Protein AF-A0A4Q5ST68-F1 (afdb_monomer_lite)

Radius of gyration: 18.34 Å; chains: 1; bounding box: 55×41×49 Å

Sequence (130 aa):
MLLRSLALAAALLTPAAASPDQLFEDVRILAADDMAGRLVGTPGSAKARAYLLGRMKAIGIEPYGDGYEQPFTAQHKDAALNGINLIGRIRGTGASDRVLVIGAHYDHFGVRGGKVLNGADDNASGVATL

Secondary structure (DSSP, 8-state):
--------------PPPP-HHHHHHHHHHHTSGGGGGG-TTSHHHHHHHHHHHHHHHHTTPEEBTTBSEEEEEEEETTEEEEEEEE-EE---SSS---------------EETTEE---IIIIIHHHHH-

Foldseek 3Di:
DDDDPDPPPPDPPPQDPDDPVQLVVLLCVLLDCCLQQLAAPDPSVVVNVVVLLVVCVVRPFADDDPGQWDWDWDDDPPDIGIHTHGDTDDDDPDPDPDDDDDDADSGGDGDDPNDRPSCSVPPSSSSSRD

pLDDT: mean 90.04, std 14.72, range [43.12, 98.75]

Structure (mmCIF, N/CA/C/O backbone):
data_AF-A0A4Q5ST68-F1
#
_entry.id   AF-A0A4Q5ST68-F1
#
loop_
_atom_site.group_PDB
_atom_site.id
_atom_site.type_symbol
_atom_site.label_atom_id
_atom_site.label_alt_id
_atom_site.label_comp_id
_atom_site.label_asym_id
_atom_site.label_entity_id
_atom_site.label_seq_id
_atom_site.pdbx_PDB_ins_code
_atom_site.Cartn_x
_atom_site.Cartn_y
_atom_site.Cartn_z
_atom_site.occupancy
_atom_site.B_iso_or_equiv
_atom_site.auth_seq_id
_atom_site.auth_comp_id
_atom_site.auth_asym_id
_atom_site.auth_atom_id
_atom_site.pdbx_PDB_model_num
ATOM 1 N N . MET A 1 1 ? -31.866 24.566 32.318 1.00 47.16 1 MET A N 1
ATOM 2 C CA . MET A 1 1 ? -31.133 24.167 31.095 1.00 47.16 1 MET A CA 1
ATOM 3 C C . MET A 1 1 ? -30.970 22.652 31.137 1.00 47.16 1 MET A C 1
ATOM 5 O O . MET A 1 1 ? -30.171 22.170 31.925 1.00 47.16 1 MET A O 1
ATOM 9 N N . LEU A 1 2 ? -31.811 21.896 30.421 1.00 43.12 2 LEU A N 1
ATOM 10 C CA . LEU A 1 2 ? -31.734 20.429 30.400 1.00 43.12 2 LEU A CA 1
ATOM 11 C C . LEU A 1 2 ? -30.605 19.990 29.458 1.00 43.12 2 LEU A C 1
ATOM 13 O O . LEU A 1 2 ? -30.710 20.201 28.251 1.00 43.12 2 LEU A O 1
ATOM 17 N N . LEU A 1 3 ? -29.551 19.367 29.992 1.00 43.38 3 LEU A N 1
ATOM 18 C CA . LEU A 1 3 ? -28.585 18.643 29.168 1.00 43.38 3 LEU A CA 1
ATOM 19 C C . LEU A 1 3 ? -29.259 17.377 28.633 1.00 43.38 3 LEU A C 1
ATOM 21 O O . LEU A 1 3 ? -29.525 16.438 29.378 1.00 43.38 3 LEU A O 1
ATOM 25 N N . ARG A 1 4 ? -29.546 17.357 27.331 1.00 48.75 4 ARG A N 1
ATOM 26 C CA . ARG A 1 4 ? -29.878 16.129 26.610 1.00 48.75 4 ARG A CA 1
ATOM 27 C C . ARG A 1 4 ? -28.574 15.388 26.336 1.00 48.75 4 ARG A C 1
ATOM 29 O O . ARG A 1 4 ? -27.823 15.764 25.442 1.00 48.75 4 ARG A O 1
ATOM 36 N N . SER A 1 5 ? -28.297 14.359 27.124 1.00 53.12 5 SER A N 1
ATOM 37 C CA . SER A 1 5 ? -27.247 13.382 26.854 1.00 53.12 5 SER A CA 1
ATOM 38 C C . SER A 1 5 ? -27.613 12.613 25.583 1.00 53.12 5 SER A C 1
ATOM 40 O O . SER A 1 5 ? -28.499 11.761 25.582 1.00 53.12 5 SER A O 1
ATOM 42 N N . LEU A 1 6 ? -26.953 12.953 24.477 1.00 50.94 6 LEU A N 1
ATOM 43 C CA . LEU A 1 6 ? -27.021 12.192 23.238 1.00 50.94 6 LEU A CA 1
ATOM 44 C C . LEU A 1 6 ? -26.140 10.950 23.428 1.00 50.94 6 LEU A C 1
ATOM 46 O O . LEU A 1 6 ? -24.915 11.033 23.363 1.00 50.94 6 LEU A O 1
ATOM 50 N N . ALA A 1 7 ? -26.750 9.809 23.743 1.00 51.50 7 ALA A N 1
ATOM 51 C CA . ALA A 1 7 ? -26.046 8.535 23.732 1.00 51.50 7 ALA A CA 1
ATOM 52 C C . ALA A 1 7 ? -25.687 8.211 22.275 1.00 51.50 7 ALA A C 1
ATOM 54 O O . ALA A 1 7 ? -26.547 7.819 21.486 1.00 51.50 7 ALA A O 1
ATOM 55 N N . LEU A 1 8 ? -24.426 8.435 21.904 1.00 53.44 8 LEU A N 1
ATOM 56 C CA . LEU A 1 8 ? -23.889 7.980 20.631 1.00 53.44 8 LEU A CA 1
ATOM 57 C C . LEU A 1 8 ? -23.816 6.453 20.710 1.00 53.44 8 LEU A C 1
ATOM 59 O O . LEU A 1 8 ? -22.939 5.901 21.373 1.00 53.44 8 LEU A O 1
ATOM 63 N N . ALA A 1 9 ? -24.782 5.771 20.100 1.00 49.56 9 ALA A N 1
ATOM 64 C CA . ALA A 1 9 ? -24.717 4.331 19.919 1.00 49.56 9 ALA A CA 1
ATOM 65 C C . ALA A 1 9 ? -23.485 4.035 19.055 1.00 49.56 9 ALA A C 1
ATOM 67 O O . ALA A 1 9 ? -23.495 4.268 17.847 1.00 49.56 9 ALA A O 1
ATOM 68 N N . ALA A 1 10 ? -22.401 3.582 19.684 1.00 55.53 10 ALA A N 1
ATOM 69 C CA . ALA A 1 10 ? -21.261 3.043 18.967 1.00 55.53 10 ALA A CA 1
ATOM 70 C C . ALA A 1 10 ? -21.760 1.802 18.224 1.00 55.53 10 ALA A C 1
ATOM 72 O O . ALA A 1 10 ? -22.077 0.786 18.846 1.00 55.53 10 ALA A O 1
ATOM 73 N N . ALA A 1 11 ? -21.900 1.905 16.903 1.00 54.66 11 ALA A N 1
ATOM 74 C CA . ALA A 1 11 ? -22.118 0.738 16.073 1.00 54.66 11 ALA A CA 1
ATOM 75 C C . ALA A 1 11 ? -20.928 -0.195 16.312 1.00 54.66 11 ALA A C 1
ATOM 77 O O . ALA A 1 11 ? -19.786 0.153 16.012 1.00 54.66 11 ALA A O 1
ATOM 78 N N . LEU A 1 12 ? -21.189 -1.352 16.919 1.00 53.56 12 LEU A N 1
ATOM 79 C CA . LEU A 1 12 ? -20.207 -2.418 17.001 1.00 53.56 12 LEU A CA 1
ATOM 80 C C . LEU A 1 12 ? -19.924 -2.835 15.558 1.00 53.56 12 LEU A C 1
ATOM 82 O O . LEU A 1 12 ? -20.748 -3.513 14.945 1.00 53.56 12 LEU A O 1
ATOM 86 N N . LEU A 1 13 ? -18.790 -2.400 14.998 1.00 58.19 13 LEU A N 1
ATOM 87 C CA . LEU A 1 13 ? -18.249 -3.056 13.818 1.00 58.19 13 LEU A CA 1
ATOM 88 C C . LEU A 1 13 ? -17.993 -4.500 14.237 1.00 58.19 13 LEU A C 1
ATOM 90 O O . LEU A 1 13 ? -17.065 -4.780 14.992 1.00 58.19 13 LEU A O 1
ATOM 94 N N . THR A 1 14 ? -18.841 -5.418 13.784 1.00 57.44 14 THR A N 1
ATOM 95 C CA . THR A 1 14 ? -18.472 -6.827 13.741 1.00 57.44 14 THR A CA 1
ATOM 96 C C . THR A 1 14 ? -17.256 -6.915 12.830 1.00 57.44 14 THR A C 1
ATOM 98 O O . THR A 1 14 ? -17.397 -6.593 11.645 1.00 57.44 14 THR A O 1
ATOM 101 N N . PRO A 1 15 ? -16.069 -7.276 13.349 1.00 60.59 15 PRO A N 1
ATOM 102 C CA . PRO A 1 15 ? -14.904 -7.423 12.498 1.00 60.59 15 PRO A CA 1
ATOM 103 C C . PRO A 1 15 ? -15.244 -8.458 11.430 1.00 60.59 15 PRO A C 1
ATOM 105 O O . PRO A 1 15 ? -15.764 -9.533 11.742 1.00 60.59 15 PRO A O 1
ATOM 108 N N . ALA A 1 16 ? -15.006 -8.108 10.166 1.00 64.19 16 ALA A N 1
ATOM 109 C CA . ALA A 1 16 ? -15.100 -9.082 9.094 1.00 64.19 16 ALA A CA 1
ATOM 110 C C . ALA A 1 16 ? -14.161 -10.245 9.443 1.00 64.19 16 ALA A C 1
ATOM 112 O O . ALA A 1 16 ? -13.009 -10.023 9.820 1.00 64.19 16 ALA A O 1
ATOM 113 N N . ALA A 1 17 ? -14.668 -11.476 9.382 1.00 69.44 17 ALA A N 1
ATOM 114 C CA . ALA A 1 17 ? -13.831 -12.646 9.602 1.00 69.44 17 ALA A CA 1
ATOM 115 C C . ALA A 1 17 ? -12.683 -12.647 8.582 1.00 69.44 17 ALA A C 1
ATOM 117 O O . ALA A 1 17 ? -12.885 -12.284 7.421 1.00 69.44 17 ALA A O 1
ATOM 118 N N . ALA A 1 18 ? -11.492 -13.072 9.011 1.00 78.19 18 ALA A N 1
ATOM 119 C CA . ALA A 1 18 ? -10.374 -13.268 8.098 1.00 78.19 18 ALA A CA 1
ATOM 120 C C . ALA A 1 18 ? -10.802 -14.207 6.956 1.00 78.19 18 ALA A C 1
ATOM 122 O O . ALA A 1 18 ? -11.355 -15.281 7.201 1.00 78.19 18 ALA A O 1
ATOM 123 N N . SER A 1 19 ? -10.564 -13.787 5.714 1.00 88.56 19 SER A N 1
ATOM 124 C CA . SER A 1 19 ? -10.915 -14.542 4.512 1.00 88.56 19 SER A CA 1
ATOM 125 C C . SER A 1 19 ? -9.630 -14.930 3.780 1.00 88.56 19 SER A C 1
ATOM 127 O O . SER A 1 19 ? -8.968 -14.050 3.227 1.00 88.56 19 SER A O 1
ATOM 129 N N . PRO A 1 20 ? -9.261 -16.226 3.761 1.00 91.81 20 PRO A N 1
ATOM 130 C CA . PRO A 1 20 ? -8.110 -16.698 2.994 1.00 91.81 20 PRO A CA 1
ATOM 131 C C . PRO A 1 20 ? -8.203 -16.326 1.512 1.00 91.81 20 PRO A C 1
ATOM 133 O O . PRO A 1 20 ? -7.206 -15.928 0.920 1.00 91.81 20 PRO A O 1
ATOM 136 N N . ASP A 1 21 ? -9.404 -16.385 0.933 1.00 95.25 21 ASP A N 1
ATOM 137 C CA . ASP A 1 21 ? -9.636 -16.027 -0.469 1.00 95.25 21 A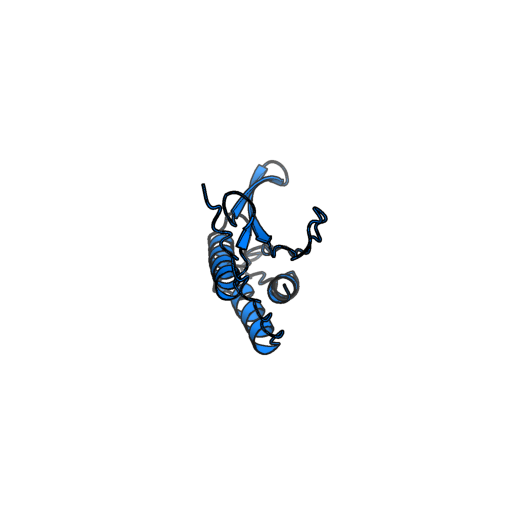SP A CA 1
ATOM 138 C C . ASP A 1 21 ? -9.324 -14.551 -0.728 1.00 95.25 21 ASP A C 1
ATOM 140 O O . ASP A 1 21 ? -8.635 -14.219 -1.691 1.00 95.25 21 ASP A O 1
ATOM 144 N N . GLN A 1 22 ? -9.777 -13.662 0.162 1.00 95.12 22 GLN A N 1
ATOM 145 C CA . GLN A 1 22 ? -9.480 -12.237 0.054 1.00 95.12 22 GLN A CA 1
ATOM 146 C C . GLN A 1 22 ? -7.985 -11.955 0.230 1.00 95.12 22 GLN A C 1
ATOM 148 O O . GLN A 1 22 ? -7.437 -11.148 -0.516 1.00 95.12 22 GLN A O 1
ATOM 153 N N . LEU A 1 23 ? -7.321 -12.646 1.161 1.00 95.44 23 LEU A N 1
ATOM 154 C CA . LEU A 1 23 ? -5.874 -12.539 1.349 1.00 95.44 23 LEU A CA 1
ATOM 155 C C . LEU A 1 23 ? -5.132 -12.935 0.068 1.00 95.44 23 LEU A C 1
ATOM 157 O O . LEU A 1 23 ? -4.288 -12.180 -0.415 1.00 95.44 23 LEU A O 1
ATOM 161 N N . PHE A 1 24 ? -5.453 -14.091 -0.519 1.00 97.56 24 PHE A N 1
ATOM 162 C CA . PHE A 1 24 ? -4.815 -14.531 -1.762 1.00 97.56 24 PHE A CA 1
ATOM 163 C C . PHE A 1 24 ? -5.088 -13.576 -2.925 1.00 97.56 24 PHE A C 1
ATOM 165 O O . PHE A 1 24 ? -4.191 -13.334 -3.734 1.00 97.56 24 PHE A O 1
ATOM 172 N N . GLU A 1 25 ? -6.285 -12.997 -2.996 1.00 98.06 25 GLU A N 1
ATOM 173 C CA . GLU A 1 25 ? -6.622 -11.994 -4.003 1.00 98.06 25 GLU A CA 1
ATOM 174 C C . GLU A 1 25 ? -5.822 -10.696 -3.815 1.00 98.06 25 GLU A C 1
ATOM 176 O O . GLU A 1 25 ? -5.273 -10.165 -4.784 1.00 98.06 25 GLU A O 1
ATOM 181 N N . ASP A 1 26 ? -5.678 -10.223 -2.574 1.00 98.38 26 ASP A N 1
ATOM 182 C CA . ASP A 1 26 ? -4.858 -9.058 -2.232 1.00 98.38 26 ASP A CA 1
ATOM 183 C C . ASP A 1 26 ? -3.386 -9.289 -2.635 1.00 98.38 26 ASP A C 1
ATOM 185 O O . ASP A 1 26 ? -2.789 -8.439 -3.306 1.00 98.38 26 ASP A O 1
ATOM 189 N N . VAL A 1 27 ? -2.819 -10.468 -2.337 1.00 98.69 27 VAL A N 1
ATOM 190 C CA . VAL A 1 27 ? -1.466 -10.852 -2.788 1.00 98.69 27 VAL A CA 1
ATOM 191 C C . VAL A 1 27 ? -1.379 -10.871 -4.311 1.00 98.69 27 VAL A C 1
ATOM 193 O O . VAL A 1 27 ? -0.448 -10.295 -4.877 1.00 98.69 27 VAL A O 1
ATOM 196 N N . ARG A 1 28 ? -2.343 -11.501 -4.991 1.00 98.62 28 ARG A N 1
ATOM 197 C CA . ARG A 1 28 ? -2.366 -11.625 -6.455 1.00 98.62 28 ARG A CA 1
ATOM 198 C C . ARG A 1 28 ? -2.393 -10.258 -7.137 1.00 98.62 28 ARG A C 1
ATOM 200 O O . ARG A 1 28 ? -1.688 -10.061 -8.125 1.00 98.62 28 ARG A O 1
ATOM 207 N N . ILE A 1 29 ? -3.191 -9.320 -6.625 1.00 98.69 29 ILE A N 1
ATOM 208 C CA . ILE A 1 29 ? -3.298 -7.963 -7.172 1.00 98.69 29 ILE A CA 1
ATOM 209 C C . ILE A 1 29 ? -2.018 -7.176 -6.912 1.00 98.69 29 ILE A C 1
ATOM 211 O O . ILE A 1 29 ? -1.454 -6.599 -7.842 1.00 98.69 29 ILE A O 1
ATOM 215 N N . LEU A 1 30 ? -1.540 -7.158 -5.667 1.00 98.75 30 LEU A N 1
ATOM 216 C CA . LEU A 1 30 ? -0.341 -6.410 -5.304 1.00 98.75 30 LEU A CA 1
ATOM 217 C C . LEU A 1 30 ? 0.878 -6.927 -6.068 1.00 98.75 30 LEU A C 1
ATOM 219 O O . LEU A 1 30 ? 1.665 -6.120 -6.557 1.00 98.75 30 LEU A O 1
ATOM 223 N N . ALA A 1 31 ? 1.006 -8.243 -6.228 1.00 98.69 31 ALA A N 1
ATOM 224 C CA . ALA A 1 31 ? 2.092 -8.894 -6.951 1.00 98.69 31 ALA A CA 1
ATOM 225 C C . ALA A 1 31 ? 1.863 -9.003 -8.470 1.00 98.69 31 ALA A C 1
ATOM 227 O O . ALA A 1 31 ? 2.641 -9.669 -9.147 1.00 98.69 31 ALA A O 1
ATOM 228 N N . ALA A 1 32 ? 0.841 -8.367 -9.045 1.00 98.62 32 ALA A N 1
ATOM 229 C CA . ALA A 1 32 ? 0.637 -8.396 -10.491 1.00 98.62 32 ALA A CA 1
ATOM 230 C C . ALA A 1 32 ? 1.747 -7.632 -11.238 1.00 98.62 32 ALA A C 1
ATOM 232 O O . ALA A 1 32 ? 2.254 -6.617 -10.754 1.00 98.62 32 ALA A O 1
ATOM 233 N N . ASP A 1 33 ? 2.075 -8.059 -12.460 1.00 98.38 33 ASP A N 1
ATOM 234 C CA . ASP A 1 33 ? 3.049 -7.362 -13.319 1.00 98.38 33 ASP A CA 1
ATOM 235 C C . ASP A 1 33 ? 2.669 -5.894 -13.569 1.00 98.38 33 ASP A C 1
ATOM 237 O O . ASP A 1 33 ? 3.541 -5.032 -13.677 1.00 98.38 33 ASP A O 1
ATOM 241 N N . ASP A 1 34 ? 1.369 -5.583 -13.571 1.00 97.62 34 ASP A N 1
ATOM 242 C CA . ASP A 1 34 ? 0.845 -4.222 -13.740 1.00 97.62 34 ASP A CA 1
ATOM 243 C C . ASP A 1 34 ? 1.202 -3.268 -12.577 1.00 97.62 34 ASP A C 1
ATOM 245 O O . ASP A 1 34 ? 1.193 -2.041 -12.740 1.00 97.62 34 ASP A O 1
ATOM 249 N N . MET A 1 35 ? 1.574 -3.823 -11.415 1.00 98.31 35 MET A N 1
ATOM 250 C CA . MET A 1 35 ? 2.118 -3.078 -10.272 1.00 98.31 35 MET A CA 1
ATOM 251 C C . MET A 1 35 ? 3.619 -2.790 -10.420 1.00 98.31 35 MET A C 1
ATOM 253 O O . MET A 1 35 ? 4.189 -2.077 -9.592 1.00 98.31 35 MET A O 1
ATOM 257 N N . ALA A 1 36 ? 4.269 -3.330 -11.458 1.00 98.38 36 ALA A N 1
ATOM 258 C CA . ALA A 1 36 ? 5.653 -3.061 -11.847 1.00 98.38 36 ALA A CA 1
ATOM 259 C C . ALA A 1 36 ? 6.667 -3.150 -10.687 1.00 98.38 36 ALA A C 1
ATOM 261 O O . ALA A 1 36 ? 7.613 -2.365 -10.613 1.00 98.38 36 ALA A O 1
ATOM 262 N N . GLY A 1 37 ? 6.449 -4.078 -9.749 1.00 98.31 37 GLY A N 1
ATOM 263 C CA . GLY A 1 37 ? 7.314 -4.289 -8.584 1.00 98.31 37 GLY A CA 1
ATOM 264 C C . GLY A 1 37 ? 7.329 -3.137 -7.573 1.00 98.31 37 GLY A C 1
ATOM 265 O O . GLY A 1 37 ? 8.257 -3.058 -6.778 1.00 98.31 37 GLY A O 1
ATOM 266 N N . ARG A 1 38 ? 6.338 -2.234 -7.614 1.00 98.50 38 ARG A N 1
ATOM 267 C CA . ARG A 1 38 ? 5.999 -1.259 -6.557 1.00 98.50 38 ARG A CA 1
ATOM 268 C C . ARG A 1 38 ? 7.169 -0.425 -6.020 1.00 98.50 38 ARG A C 1
ATOM 270 O O . ARG A 1 38 ? 7.156 -0.034 -4.856 1.00 98.50 38 ARG A O 1
ATOM 277 N N . LEU A 1 39 ? 8.160 -0.111 -6.854 1.00 97.25 39 LEU A N 1
ATOM 278 C CA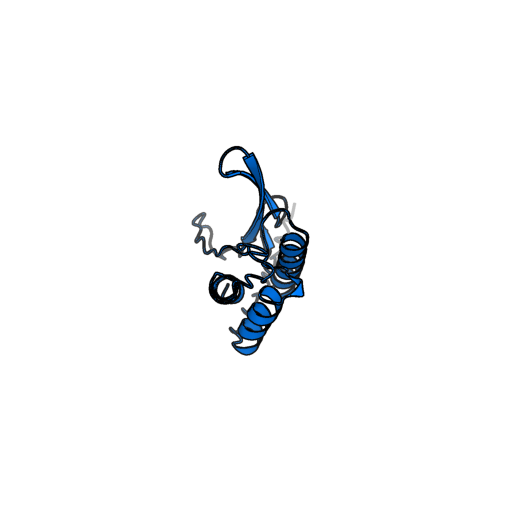 . LEU A 1 39 ? 9.291 0.712 -6.425 1.00 97.25 39 LEU A CA 1
ATOM 279 C C . LEU A 1 39 ? 8.811 2.097 -5.992 1.00 97.25 39 LEU A C 1
ATOM 281 O O . LEU A 1 39 ? 8.016 2.730 -6.694 1.00 97.25 39 LEU A O 1
ATOM 285 N N . VAL A 1 40 ? 9.295 2.567 -4.846 1.00 96.00 40 VAL A N 1
ATOM 286 C CA . VAL A 1 40 ? 8.936 3.874 -4.281 1.00 96.00 40 VAL A CA 1
ATOM 287 C C . VAL A 1 40 ? 9.083 4.982 -5.333 1.00 96.00 40 VAL A C 1
ATOM 289 O O . VAL A 1 40 ? 10.059 5.028 -6.080 1.00 96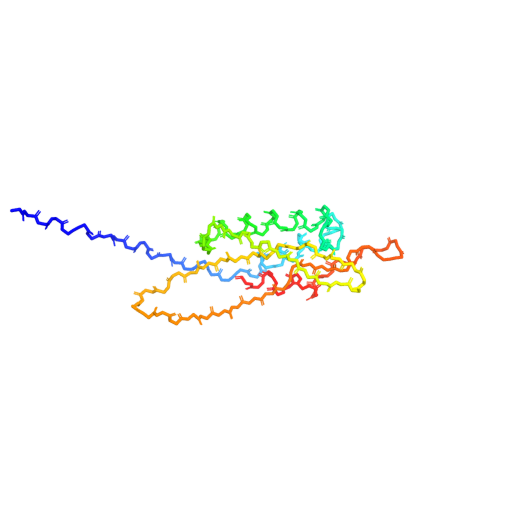.00 40 VAL A O 1
ATOM 292 N N . GLY A 1 41 ? 8.079 5.859 -5.421 1.00 93.31 41 GLY A N 1
ATOM 293 C CA . GLY A 1 41 ? 8.053 6.980 -6.370 1.00 93.31 41 GLY A CA 1
ATOM 294 C C . GLY A 1 41 ? 7.653 6.620 -7.807 1.00 93.31 41 GLY A C 1
ATOM 295 O O . GLY A 1 41 ? 7.534 7.512 -8.643 1.00 93.31 41 GLY A O 1
ATOM 296 N N . THR A 1 42 ? 7.405 5.344 -8.117 1.00 96.12 42 THR A N 1
ATOM 297 C CA . THR A 1 42 ? 6.967 4.917 -9.458 1.00 96.12 42 THR A CA 1
ATOM 298 C C . THR A 1 42 ? 5.439 4.878 -9.607 1.00 96.12 42 THR A C 1
ATOM 300 O O . THR A 1 42 ? 4.718 4.786 -8.606 1.00 96.12 42 THR A O 1
ATOM 303 N N . PRO A 1 43 ? 4.909 4.851 -10.850 1.00 98.00 43 PRO A N 1
ATOM 304 C CA . PRO A 1 43 ? 3.484 4.617 -11.092 1.00 98.00 43 PRO A CA 1
ATOM 305 C C . PRO A 1 43 ? 2.964 3.313 -10.470 1.00 98.00 43 PRO A C 1
ATOM 307 O O . PRO A 1 43 ? 1.838 3.277 -9.985 1.00 98.00 43 PRO A O 1
ATOM 310 N N . GLY A 1 44 ? 3.788 2.260 -10.429 1.00 98.31 44 GLY A N 1
ATOM 311 C CA . GLY A 1 44 ? 3.439 0.983 -9.801 1.00 98.31 44 GLY A CA 1
ATOM 312 C C . GLY A 1 44 ? 3.202 1.104 -8.294 1.00 98.31 44 GLY A C 1
ATOM 313 O O . GLY A 1 44 ? 2.203 0.610 -7.775 1.00 98.31 44 GLY A O 1
ATOM 314 N N . SER A 1 45 ? 4.061 1.851 -7.592 1.00 98.00 45 SER A N 1
ATOM 315 C CA . SER A 1 45 ? 3.847 2.173 -6.172 1.00 98.00 45 SER A CA 1
ATOM 316 C C . SER A 1 45 ? 2.591 3.031 -5.961 1.00 98.00 45 SER A C 1
ATOM 318 O O . SER A 1 45 ? 1.836 2.795 -5.019 1.00 98.00 45 SER A O 1
ATOM 320 N N . ALA A 1 46 ? 2.300 3.977 -6.864 1.00 98.50 46 ALA A N 1
ATOM 321 C CA . ALA A 1 46 ? 1.071 4.772 -6.799 1.00 98.50 46 ALA A CA 1
ATOM 322 C C . ALA A 1 46 ? -0.203 3.926 -6.994 1.00 98.50 46 ALA A C 1
ATOM 324 O O . ALA A 1 46 ? -1.182 4.133 -6.277 1.00 98.50 46 ALA A O 1
ATOM 325 N N . LYS A 1 47 ? -0.185 2.943 -7.905 1.00 98.69 47 LYS A N 1
ATOM 326 C CA . LYS A 1 47 ? -1.287 1.982 -8.081 1.00 98.69 47 LYS A CA 1
ATOM 327 C C . LYS A 1 47 ? -1.505 1.132 -6.832 1.00 98.69 47 LYS A C 1
ATOM 329 O O . LYS A 1 47 ? -2.635 1.032 -6.359 1.00 98.69 47 LYS A O 1
ATOM 334 N N . ALA A 1 48 ? -0.429 0.580 -6.269 1.00 98.69 48 ALA A N 1
ATOM 335 C CA . ALA A 1 48 ? -0.502 -0.193 -5.032 1.00 98.69 48 ALA A CA 1
ATOM 336 C C . ALA A 1 48 ? -1.082 0.647 -3.885 1.00 98.69 48 ALA A C 1
ATOM 338 O O . ALA A 1 48 ? -1.985 0.203 -3.183 1.00 98.69 48 ALA A O 1
ATOM 339 N N . ARG A 1 49 ? -0.647 1.904 -3.749 1.00 98.56 49 ARG A N 1
ATOM 340 C CA . ARG A 1 49 ? -1.195 2.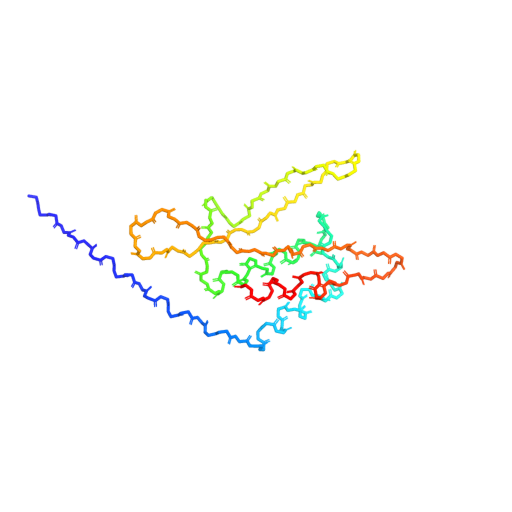833 -2.757 1.00 98.56 49 ARG A CA 1
ATOM 341 C C . ARG A 1 49 ? -2.695 3.071 -2.937 1.00 98.56 49 ARG A C 1
ATOM 343 O O . ARG A 1 49 ? -3.447 2.977 -1.971 1.00 98.56 49 ARG A O 1
ATOM 350 N N . ALA A 1 50 ? -3.139 3.350 -4.162 1.00 98.75 50 ALA A N 1
ATOM 351 C CA . ALA A 1 50 ? -4.556 3.559 -4.458 1.00 98.75 50 ALA A CA 1
ATOM 352 C C . ALA A 1 50 ? -5.401 2.317 -4.131 1.00 98.75 50 ALA A C 1
ATOM 354 O O . ALA A 1 50 ? -6.481 2.443 -3.550 1.00 98.75 50 ALA A O 1
ATOM 355 N N . TYR A 1 51 ? -4.883 1.127 -4.449 1.00 98.75 51 TYR A N 1
ATOM 356 C CA . TYR A 1 51 ? -5.508 -0.145 -4.102 1.00 98.75 51 TYR A CA 1
ATOM 357 C C . TYR A 1 51 ? -5.693 -0.295 -2.587 1.00 98.75 51 TYR A C 1
ATOM 359 O O . TYR A 1 51 ? -6.812 -0.500 -2.115 1.00 98.75 51 TYR A O 1
ATOM 367 N N . LEU A 1 52 ? -4.617 -0.109 -1.818 1.00 98.56 52 LEU A N 1
ATOM 368 C CA . LEU A 1 52 ? -4.631 -0.252 -0.360 1.00 98.56 52 LEU A CA 1
ATOM 369 C C . LEU A 1 52 ? -5.559 0.758 0.317 1.00 98.56 52 LEU A C 1
ATOM 371 O O . LEU A 1 52 ? -6.332 0.383 1.194 1.00 98.56 52 LEU A O 1
ATOM 375 N N . LEU A 1 53 ? -5.575 2.014 -0.138 1.00 98.44 53 LEU A N 1
ATOM 376 C CA . LEU A 1 53 ? -6.537 3.012 0.341 1.00 98.44 53 LEU A CA 1
ATOM 377 C C . LEU A 1 53 ? -7.990 2.579 0.100 1.00 98.44 53 LEU A C 1
ATOM 379 O O . LEU A 1 53 ? -8.858 2.837 0.936 1.00 98.44 53 LEU A O 1
ATOM 383 N N . GLY A 1 54 ? -8.263 1.936 -1.037 1.00 97.88 54 GLY A N 1
ATOM 384 C CA . GLY A 1 54 ? -9.563 1.342 -1.334 1.00 97.88 54 GLY A CA 1
ATOM 385 C C . GLY A 1 54 ? -9.913 0.220 -0.359 1.00 97.88 54 GLY A C 1
ATOM 386 O O . GLY A 1 54 ? -11.004 0.234 0.212 1.00 97.88 54 GLY A O 1
ATOM 387 N N . ARG A 1 55 ? -8.973 -0.704 -0.113 1.00 96.56 55 ARG A N 1
ATOM 388 C CA . ARG A 1 55 ? -9.143 -1.808 0.842 1.00 96.56 55 ARG A CA 1
ATOM 389 C C . ARG A 1 55 ? -9.425 -1.291 2.249 1.00 96.56 55 ARG A C 1
ATOM 391 O O . ARG A 1 55 ? -10.473 -1.632 2.785 1.00 96.56 55 ARG A O 1
ATOM 398 N N . MET A 1 56 ? -8.590 -0.396 2.787 1.00 96.12 56 MET A N 1
ATOM 399 C CA . MET A 1 56 ? -8.755 0.192 4.128 1.00 96.12 56 MET A CA 1
ATOM 400 C C . MET A 1 56 ? -10.142 0.820 4.322 1.00 96.12 56 MET A C 1
ATOM 402 O O . MET A 1 56 ? -10.809 0.555 5.321 1.00 96.12 56 MET A O 1
ATOM 406 N N . LYS A 1 57 ? -10.609 1.603 3.340 1.00 95.56 57 LYS A N 1
ATOM 407 C CA . LYS A 1 57 ? -11.950 2.206 3.368 1.00 95.56 57 LYS A CA 1
ATOM 408 C C . LYS A 1 57 ? -13.055 1.152 3.315 1.00 95.56 57 LYS A C 1
ATOM 410 O O . LYS A 1 57 ? -14.034 1.271 4.044 1.00 95.56 57 LYS A O 1
ATOM 415 N N . ALA A 1 58 ? -12.905 0.136 2.465 1.00 93.38 58 ALA A N 1
ATOM 416 C CA . ALA A 1 58 ? -13.900 -0.920 2.295 1.00 93.38 58 ALA A CA 1
ATOM 417 C C . ALA A 1 58 ? -14.085 -1.766 3.564 1.00 93.38 58 ALA A C 1
ATOM 419 O O . ALA A 1 58 ? -15.201 -2.196 3.843 1.00 93.38 58 ALA A O 1
ATOM 420 N N . ILE A 1 59 ? -13.018 -1.971 4.342 1.00 91.19 59 ILE A N 1
ATOM 421 C CA . ILE A 1 59 ? -13.069 -2.705 5.617 1.00 91.19 59 ILE A CA 1
ATOM 422 C C . ILE A 1 59 ? -13.339 -1.802 6.836 1.00 91.19 59 ILE A C 1
ATOM 424 O O . ILE A 1 59 ? -13.347 -2.283 7.966 1.00 91.19 59 ILE A O 1
ATOM 428 N N . GLY A 1 60 ? -13.585 -0.502 6.629 1.00 91.94 60 GLY A N 1
ATOM 429 C CA . GLY A 1 60 ? -13.996 0.427 7.687 1.00 91.94 60 GLY A CA 1
ATOM 430 C C . GLY A 1 60 ? -12.878 0.906 8.618 1.00 91.94 60 GLY A C 1
ATOM 431 O O . GLY A 1 60 ? -13.170 1.376 9.715 1.00 91.94 60 GLY A O 1
ATOM 432 N N . ILE A 1 61 ? -11.611 0.807 8.207 1.00 94.00 61 ILE A N 1
ATOM 433 C CA . ILE A 1 61 ? -10.490 1.392 8.955 1.00 94.00 61 ILE A CA 1
ATOM 434 C C . ILE A 1 61 ? -10.554 2.915 8.839 1.00 94.00 61 ILE A C 1
ATOM 436 O O . ILE A 1 61 ? -10.735 3.437 7.746 1.00 94.00 61 ILE A O 1
ATOM 440 N N . GLU A 1 62 ? -10.379 3.643 9.943 1.00 95.00 62 GLU A N 1
ATOM 441 C CA . GLU A 1 62 ? -10.331 5.109 9.924 1.00 95.00 62 GLU A CA 1
ATOM 442 C C . GLU A 1 62 ? -8.918 5.619 9.596 1.00 95.00 62 GLU A C 1
ATOM 444 O O . GLU A 1 62 ? -7.939 4.976 9.977 1.00 95.00 62 GLU A O 1
ATOM 449 N N . PRO A 1 63 ? -8.761 6.802 8.976 1.00 97.00 63 PRO A N 1
ATOM 450 C CA . PRO A 1 63 ? -7.452 7.441 8.849 1.00 97.00 63 PRO A CA 1
ATOM 451 C C . PRO A 1 63 ? -6.885 7.885 10.210 1.00 97.00 63 PRO A C 1
ATOM 453 O O . PRO A 1 63 ? -7.620 8.120 11.176 1.00 97.00 63 PRO A O 1
ATOM 456 N N . TYR A 1 64 ? -5.564 8.061 10.276 1.00 94.56 64 TYR A N 1
ATOM 457 C CA . TYR A 1 64 ? -4.874 8.629 11.435 1.00 94.56 64 TYR A CA 1
ATOM 458 C C . TYR A 1 64 ? -4.379 10.058 11.155 1.00 94.56 64 TYR A C 1
ATOM 460 O O . TYR A 1 64 ? -3.618 10.286 10.223 1.00 94.56 64 TYR A O 1
ATOM 468 N N . GLY A 1 65 ? -4.771 11.027 11.987 1.00 92.94 65 GLY A N 1
ATOM 469 C CA . GLY A 1 65 ? -4.449 12.441 11.757 1.00 92.94 65 GLY A CA 1
ATOM 470 C C . GLY A 1 65 ? -5.291 13.034 10.624 1.00 92.94 65 GLY A C 1
ATOM 471 O O . GLY A 1 65 ? -6.501 12.809 10.586 1.00 92.94 65 GLY A O 1
ATOM 472 N N . ASP A 1 66 ? -4.650 13.764 9.711 1.00 93.06 66 ASP A N 1
ATOM 473 C CA . ASP A 1 66 ? -5.315 14.491 8.616 1.00 93.06 66 ASP A CA 1
ATOM 474 C C . ASP A 1 66 ? -5.728 13.594 7.432 1.00 93.06 66 ASP A C 1
ATOM 476 O O . ASP A 1 66 ? -6.425 14.033 6.516 1.00 93.06 66 ASP A O 1
ATOM 480 N N . GLY A 1 67 ? -5.317 12.322 7.428 1.00 97.00 67 GLY A N 1
ATOM 481 C CA . GLY A 1 67 ? -5.613 11.381 6.351 1.00 97.00 67 GLY A CA 1
ATOM 482 C C . GLY A 1 67 ? -4.876 10.052 6.501 1.00 97.00 67 GLY A C 1
ATOM 483 O O . GLY A 1 67 ? -4.171 9.814 7.474 1.00 97.00 67 GLY A O 1
ATOM 484 N N . TYR A 1 68 ? -5.045 9.153 5.531 1.00 98.31 68 TYR A N 1
ATOM 485 C CA . TYR A 1 68 ? -4.311 7.881 5.524 1.00 98.31 68 TYR A CA 1
ATOM 486 C C . TYR A 1 68 ? -2.843 8.064 5.137 1.00 98.31 68 TYR A C 1
ATOM 488 O O . TYR A 1 68 ? -1.971 7.388 5.672 1.00 98.31 68 TYR A O 1
ATOM 496 N N . GLU A 1 69 ? -2.582 8.945 4.173 1.00 98.38 69 GLU A N 1
ATOM 497 C CA . GLU A 1 69 ? -1.258 9.147 3.595 1.00 98.38 69 GLU A CA 1
ATOM 498 C C . GLU A 1 69 ? -0.379 9.986 4.524 1.00 98.38 69 GLU A C 1
ATOM 500 O O . GLU A 1 69 ? -0.761 11.075 4.941 1.00 98.38 69 GLU A O 1
ATOM 505 N N . GLN A 1 70 ? 0.818 9.482 4.812 1.00 98.06 70 GLN A N 1
ATOM 506 C CA . GLN A 1 70 ? 1.826 10.134 5.643 1.00 98.06 70 GLN A CA 1
ATOM 507 C C . GLN A 1 70 ? 3.117 10.267 4.818 1.00 98.06 70 GLN A C 1
ATOM 509 O O . GLN A 1 70 ? 3.911 9.318 4.756 1.00 98.06 70 GLN A O 1
ATOM 514 N N . PRO A 1 71 ? 3.303 11.393 4.104 1.00 97.19 71 PRO A N 1
ATOM 515 C CA . PRO A 1 71 ? 4.486 11.628 3.286 1.00 97.19 71 PRO A CA 1
ATOM 516 C C . PRO A 1 71 ? 5.761 11.654 4.130 1.00 97.19 71 PRO A C 1
ATOM 518 O O . PRO A 1 71 ? 5.773 12.184 5.240 1.00 97.19 71 PRO A O 1
ATOM 521 N N . PHE A 1 72 ? 6.852 11.126 3.583 1.00 95.38 72 PHE A N 1
ATOM 522 C CA . PHE A 1 72 ? 8.167 11.194 4.208 1.00 95.38 72 PHE A CA 1
ATOM 523 C C . PHE A 1 72 ? 9.273 11.370 3.167 1.00 95.38 72 PHE A C 1
ATOM 525 O O . PHE A 1 72 ? 9.126 11.006 1.997 1.00 95.38 72 PHE A O 1
ATOM 532 N N . THR A 1 73 ? 10.415 11.868 3.634 1.00 96.19 73 THR A N 1
ATOM 533 C CA . THR A 1 73 ? 11.663 11.913 2.872 1.00 96.19 73 THR A CA 1
ATOM 534 C C . THR A 1 73 ? 12.727 11.132 3.628 1.00 96.19 73 THR A C 1
ATOM 536 O O . THR A 1 73 ? 12.954 11.366 4.814 1.00 96.19 73 THR A O 1
ATOM 539 N N . ALA A 1 74 ? 13.385 10.205 2.942 1.00 90.81 74 ALA A N 1
ATOM 540 C CA . ALA A 1 74 ? 14.524 9.449 3.446 1.00 90.81 74 ALA A CA 1
ATOM 541 C C . ALA A 1 74 ? 15.745 9.686 2.551 1.00 90.81 74 ALA A C 1
ATOM 543 O O . ALA A 1 74 ? 15.606 10.070 1.391 1.00 90.81 74 ALA A O 1
ATOM 544 N N . GLN A 1 75 ? 16.947 9.431 3.062 1.00 90.75 75 GLN A N 1
ATOM 545 C CA . GLN A 1 75 ? 18.113 9.274 2.196 1.00 90.75 75 GLN A CA 1
ATOM 546 C C . GLN A 1 75 ? 18.220 7.824 1.731 1.00 90.75 75 GLN A C 1
ATOM 548 O O . GLN A 1 75 ? 18.164 6.898 2.540 1.00 90.75 75 GLN A O 1
ATOM 553 N N . HIS A 1 76 ? 18.413 7.631 0.431 1.00 84.00 76 HIS A N 1
ATOM 554 C CA . HIS A 1 76 ? 18.754 6.340 -0.141 1.00 84.00 76 HIS A CA 1
ATOM 555 C C . HIS A 1 76 ? 19.951 6.510 -1.074 1.00 84.00 76 HIS A C 1
ATOM 557 O O . HIS A 1 76 ? 19.828 7.078 -2.160 1.00 84.00 76 HIS A O 1
ATOM 563 N N . LYS A 1 77 ? 21.115 6.003 -0.642 1.00 84.88 77 LYS A N 1
ATOM 564 C CA . LYS A 1 77 ? 22.417 6.330 -1.250 1.00 84.88 77 LYS A CA 1
ATOM 565 C C . LYS A 1 77 ? 22.611 7.854 -1.256 1.00 84.88 77 LYS A C 1
ATOM 567 O O . LYS A 1 77 ? 22.283 8.496 -0.267 1.00 84.88 77 LYS A O 1
ATOM 572 N N . ASP A 1 78 ? 23.067 8.425 -2.364 1.00 86.62 78 ASP A N 1
ATOM 573 C CA . ASP A 1 78 ? 23.344 9.859 -2.499 1.00 86.62 78 ASP A CA 1
ATOM 574 C C . ASP A 1 78 ? 22.123 10.678 -2.966 1.00 86.62 78 ASP A C 1
ATOM 576 O O . ASP A 1 78 ? 22.270 11.785 -3.482 1.00 86.62 78 ASP A O 1
ATOM 580 N N . ALA A 1 79 ? 20.905 10.136 -2.833 1.00 87.50 79 ALA A N 1
ATOM 581 C CA . ALA A 1 79 ? 19.677 10.777 -3.297 1.00 87.50 79 ALA A CA 1
ATOM 582 C C . ALA A 1 79 ? 18.573 10.785 -2.231 1.00 87.50 79 ALA A C 1
ATOM 584 O O . ALA A 1 79 ? 18.425 9.857 -1.432 1.00 87.50 79 ALA A O 1
ATOM 585 N N . ALA A 1 80 ? 17.755 11.840 -2.259 1.00 91.44 80 ALA A N 1
ATOM 586 C CA . ALA A 1 80 ? 16.518 11.893 -1.494 1.00 91.44 80 ALA A CA 1
ATOM 587 C C . ALA A 1 80 ? 15.477 10.956 -2.121 1.00 91.44 80 ALA A C 1
ATOM 589 O O . ALA A 1 80 ? 15.194 11.023 -3.318 1.00 91.44 80 ALA A O 1
ATOM 590 N N . LEU A 1 81 ? 14.887 10.105 -1.290 1.00 91.81 81 LEU A N 1
ATOM 591 C CA . LEU A 1 81 ? 13.773 9.237 -1.624 1.00 91.81 81 LEU A CA 1
ATOM 592 C C . LEU A 1 81 ? 12.512 9.784 -0.958 1.00 91.81 81 LEU A C 1
ATOM 594 O O . LEU A 1 81 ? 12.446 9.872 0.266 1.00 91.81 81 LEU A O 1
ATOM 598 N N . ASN A 1 82 ? 11.508 10.126 -1.762 1.00 95.31 82 ASN A N 1
ATOM 599 C CA . ASN A 1 82 ? 10.212 10.575 -1.264 1.00 95.31 82 ASN A CA 1
ATOM 600 C C . ASN A 1 82 ? 9.216 9.417 -1.324 1.00 95.31 82 ASN A C 1
ATOM 602 O O . ASN A 1 82 ? 8.973 8.861 -2.397 1.00 95.31 82 ASN A O 1
ATOM 606 N N . GLY A 1 83 ? 8.650 9.065 -0.175 1.00 95.81 83 GLY A N 1
ATOM 607 C CA . GLY A 1 83 ? 7.684 7.983 -0.032 1.00 95.81 83 GLY A CA 1
ATOM 608 C C . GLY A 1 83 ? 6.430 8.428 0.710 1.00 95.81 83 GLY A C 1
ATOM 609 O O . GLY A 1 83 ? 6.334 9.552 1.201 1.00 95.81 83 GLY A O 1
ATOM 610 N N . ILE A 1 84 ? 5.442 7.538 0.760 1.00 98.25 84 ILE A N 1
ATOM 611 C CA . ILE A 1 84 ? 4.169 7.778 1.442 1.00 98.25 84 ILE A CA 1
ATOM 612 C C . ILE A 1 84 ? 3.837 6.537 2.262 1.00 98.25 84 ILE A C 1
ATOM 614 O O . ILE A 1 84 ? 3.609 5.470 1.694 1.00 98.25 84 ILE A O 1
ATOM 618 N N . ASN A 1 85 ? 3.795 6.667 3.584 1.00 98.25 85 ASN A N 1
ATOM 619 C CA . ASN A 1 85 ? 3.249 5.622 4.447 1.00 98.25 85 ASN A CA 1
ATOM 620 C C . ASN A 1 85 ? 1.719 5.688 4.436 1.00 98.25 85 ASN A C 1
ATOM 622 O O . ASN A 1 85 ? 1.145 6.751 4.201 1.00 98.25 85 ASN A O 1
ATOM 626 N N . LEU A 1 86 ? 1.064 4.562 4.715 1.00 98.50 86 LEU A N 1
ATOM 627 C CA . LEU A 1 86 ? -0.383 4.493 4.909 1.00 98.50 86 LEU A CA 1
ATOM 628 C C . LEU A 1 86 ? -0.662 4.104 6.351 1.00 98.50 86 LEU A C 1
ATOM 630 O O . LEU A 1 86 ? -0.222 3.046 6.794 1.00 98.50 86 LEU A O 1
ATOM 634 N N . ILE A 1 87 ? -1.369 4.963 7.081 1.00 98.19 87 ILE A N 1
ATOM 635 C CA . ILE A 1 87 ? -1.701 4.726 8.483 1.00 98.19 87 ILE A CA 1
ATOM 636 C C . ILE A 1 87 ? -3.211 4.784 8.663 1.00 98.19 87 ILE A C 1
ATOM 638 O O . ILE A 1 87 ? -3.866 5.793 8.391 1.00 98.19 87 ILE A O 1
ATOM 642 N N . GLY A 1 88 ? -3.749 3.669 9.143 1.00 96.25 88 GLY A N 1
ATOM 643 C CA . GLY A 1 88 ? -5.122 3.544 9.594 1.00 96.25 88 GLY A CA 1
ATOM 644 C C . GLY A 1 88 ? -5.173 3.275 11.091 1.00 96.25 88 GLY A C 1
ATOM 645 O O . GLY A 1 88 ? -4.191 2.832 11.687 1.00 96.25 88 GLY A O 1
ATOM 646 N N . ARG A 1 89 ? -6.321 3.542 11.707 1.00 94.94 89 ARG A N 1
ATOM 647 C CA . ARG A 1 89 ? -6.555 3.288 13.125 1.00 94.94 89 ARG A CA 1
ATOM 648 C C . ARG A 1 89 ? -7.892 2.595 13.348 1.00 94.94 89 ARG A C 1
ATOM 650 O O . ARG A 1 89 ? -8.889 2.900 12.697 1.00 94.94 89 ARG A O 1
ATOM 657 N N . ILE A 1 90 ? -7.910 1.737 14.358 1.00 92.44 90 ILE A N 1
ATOM 658 C CA . ILE A 1 90 ? -9.123 1.247 15.008 1.00 92.44 90 ILE A CA 1
ATOM 659 C C . ILE A 1 90 ? -9.104 1.824 16.418 1.00 92.44 90 ILE A C 1
ATOM 661 O O . ILE A 1 90 ? -8.158 1.600 17.175 1.00 92.44 90 ILE A O 1
ATOM 665 N N . ARG A 1 91 ? -10.126 2.605 16.776 1.00 90.50 91 ARG A N 1
ATOM 666 C CA . ARG A 1 91 ? -10.217 3.189 18.116 1.00 90.50 91 ARG A CA 1
ATOM 667 C C . ARG A 1 91 ? -10.655 2.117 19.114 1.00 90.50 91 ARG A C 1
ATOM 669 O O . ARG A 1 91 ? -11.711 1.514 18.954 1.00 90.50 91 ARG A O 1
ATOM 676 N N . GLY A 1 92 ? -9.855 1.913 20.159 1.00 90.44 92 GLY A N 1
ATOM 677 C CA . GLY A 1 92 ? -10.248 1.077 21.291 1.00 90.44 92 GLY A CA 1
ATOM 678 C C . GLY A 1 92 ? -11.478 1.643 22.011 1.00 90.44 92 GLY A C 1
ATOM 679 O O . GLY A 1 92 ? -11.704 2.850 22.023 1.00 90.44 92 GLY A O 1
ATOM 680 N N . THR A 1 93 ? -12.272 0.774 22.632 1.00 88.88 93 THR A N 1
ATOM 681 C CA . THR A 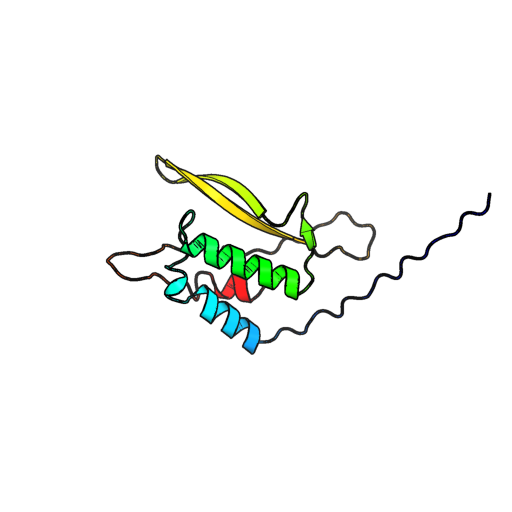1 93 ? -13.514 1.159 23.327 1.00 88.88 93 THR A CA 1
ATOM 682 C C . THR A 1 93 ? -13.292 1.697 24.746 1.00 88.88 93 THR A C 1
ATOM 684 O O . THR A 1 93 ? -14.219 2.227 25.353 1.00 88.88 93 THR A O 1
ATOM 687 N N . GLY A 1 94 ? -12.080 1.556 25.293 1.00 88.62 94 GLY A N 1
ATOM 688 C CA . GLY A 1 94 ? -11.717 2.033 26.629 1.00 88.62 94 GLY A CA 1
ATOM 689 C C . GLY A 1 94 ? -11.133 3.449 26.644 1.00 88.62 94 GLY A C 1
ATOM 690 O O . GLY A 1 94 ? -10.826 4.029 25.609 1.00 88.62 94 GLY A O 1
ATOM 691 N N . ALA A 1 95 ? -10.912 3.983 27.847 1.00 86.06 95 ALA A N 1
ATOM 692 C CA . ALA A 1 95 ? -10.334 5.315 28.063 1.00 86.06 95 ALA A CA 1
ATOM 693 C C . ALA A 1 95 ? -8.790 5.360 27.993 1.00 86.06 95 ALA A C 1
ATOM 695 O O . ALA A 1 95 ? -8.189 6.371 28.344 1.00 86.06 95 ALA A O 1
ATOM 696 N N . SER A 1 96 ? -8.136 4.262 27.599 1.00 88.69 96 SER A N 1
ATOM 697 C CA . SER A 1 96 ? -6.673 4.191 27.533 1.00 88.69 96 SER A CA 1
ATOM 698 C C . SER A 1 96 ? -6.134 4.881 26.279 1.00 88.69 96 SER A C 1
ATOM 700 O O . SER A 1 96 ? -6.723 4.799 25.206 1.00 88.69 96 SER A O 1
ATOM 702 N N . ASP A 1 97 ? -4.971 5.503 26.425 1.00 88.44 97 ASP A N 1
ATOM 703 C CA . ASP A 1 97 ? -4.146 6.100 25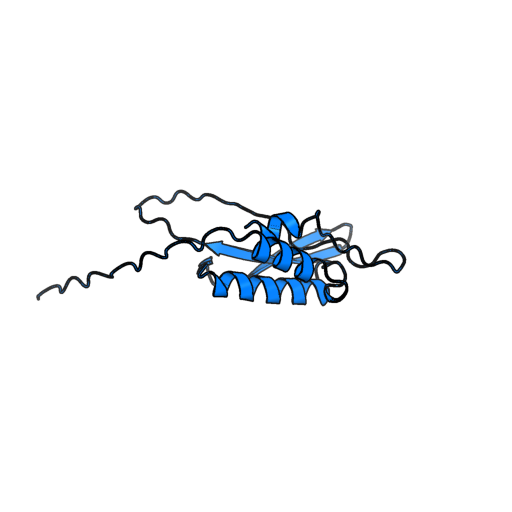.374 1.00 88.44 97 ASP A CA 1
ATOM 704 C C . ASP A 1 97 ? -3.106 5.129 24.785 1.00 88.44 97 ASP A C 1
ATOM 706 O O . ASP A 1 97 ? -2.315 5.506 23.923 1.00 88.44 97 ASP A O 1
ATOM 710 N N . ARG A 1 98 ? -3.088 3.870 25.240 1.00 93.81 98 ARG A N 1
ATOM 711 C CA . ARG A 1 98 ? -2.155 2.856 24.746 1.00 93.81 98 ARG A CA 1
ATOM 712 C C . ARG A 1 98 ? -2.462 2.502 23.297 1.00 93.81 98 ARG A C 1
ATOM 714 O O . ARG A 1 98 ? -3.618 2.336 22.912 1.00 93.81 98 ARG A O 1
ATOM 721 N N . VAL A 1 99 ? -1.402 2.309 22.523 1.00 93.75 99 VAL A N 1
ATOM 722 C CA . VAL A 1 99 ? -1.477 1.984 21.099 1.00 93.75 99 VAL A CA 1
ATOM 723 C C . VAL A 1 99 ? -0.742 0.674 20.842 1.00 93.75 99 VAL A C 1
ATOM 725 O O . VAL A 1 99 ? 0.366 0.473 21.335 1.00 93.75 99 VAL A O 1
ATOM 728 N N . LEU A 1 100 ? -1.359 -0.203 20.051 1.00 94.94 100 LEU A N 1
ATOM 729 C CA . LEU A 1 100 ? -0.681 -1.317 19.397 1.00 94.94 100 LEU A CA 1
ATOM 730 C C . LEU A 1 100 ? -0.436 -0.923 17.942 1.00 94.94 100 LEU A C 1
ATOM 732 O O . LEU A 1 100 ? -1.373 -0.533 17.248 1.00 94.94 100 LEU A O 1
ATOM 736 N N . VAL A 1 101 ? 0.812 -1.028 17.492 1.00 96.38 101 VAL A N 1
ATOM 737 C CA . VAL A 1 101 ? 1.185 -0.781 16.097 1.00 96.38 101 VAL A CA 1
ATOM 738 C C . VAL A 1 101 ? 1.506 -2.116 15.442 1.00 96.38 101 VAL A C 1
ATOM 740 O O . VAL A 1 101 ? 2.318 -2.882 15.956 1.00 96.38 101 VAL A O 1
ATOM 743 N N . ILE A 1 102 ? 0.867 -2.375 14.305 1.00 97.12 102 ILE A N 1
ATOM 744 C CA . ILE A 1 102 ? 1.136 -3.511 13.425 1.00 97.12 102 ILE A CA 1
ATOM 745 C C . ILE A 1 102 ? 1.395 -2.924 12.036 1.00 97.12 102 ILE A C 1
ATOM 747 O O . ILE A 1 102 ? 0.735 -1.957 11.652 1.00 97.12 102 ILE A O 1
ATOM 751 N N . GLY A 1 103 ? 2.369 -3.453 11.298 1.00 97.44 103 GLY A N 1
ATOM 752 C CA . GLY A 1 103 ? 2.734 -2.900 9.999 1.00 97.44 103 GLY A CA 1
ATOM 753 C C . GLY A 1 103 ? 3.424 -3.898 9.080 1.00 97.44 103 GLY A C 1
ATOM 754 O O . GLY A 1 103 ? 3.954 -4.915 9.521 1.00 97.44 103 GLY A O 1
ATOM 755 N N . ALA A 1 104 ? 3.411 -3.558 7.796 1.00 98.31 104 ALA A N 1
ATOM 756 C CA . ALA A 1 104 ? 4.108 -4.216 6.701 1.00 98.31 104 ALA A CA 1
ATOM 757 C C . ALA A 1 104 ? 4.575 -3.128 5.720 1.00 98.31 104 ALA A C 1
ATOM 759 O O . ALA A 1 104 ? 4.020 -2.025 5.712 1.00 98.31 104 ALA A O 1
ATOM 760 N N . HIS A 1 105 ? 5.579 -3.418 4.895 1.00 98.12 105 HIS A N 1
ATOM 761 C CA . HIS A 1 105 ? 5.949 -2.511 3.805 1.00 98.12 105 HIS A CA 1
ATOM 762 C C . HIS A 1 105 ? 5.274 -2.971 2.514 1.00 98.12 105 HIS A C 1
ATOM 764 O O . HIS A 1 105 ? 5.098 -4.164 2.288 1.00 98.12 105 HIS A O 1
ATOM 770 N N . TYR A 1 106 ? 4.863 -2.024 1.674 1.00 98.25 106 TYR A N 1
ATOM 771 C CA . TYR A 1 106 ? 4.122 -2.331 0.448 1.00 98.25 106 TYR A CA 1
ATOM 772 C C . TYR A 1 106 ? 4.921 -2.046 -0.827 1.00 98.25 106 TYR A C 1
ATOM 774 O O . TYR A 1 106 ? 4.485 -2.412 -1.920 1.00 98.25 106 TYR A O 1
ATOM 782 N N . ASP A 1 107 ? 6.079 -1.400 -0.713 1.00 97.62 107 ASP A N 1
ATOM 783 C CA . ASP A 1 107 ? 7.019 -1.210 -1.808 1.00 97.62 107 ASP A CA 1
ATOM 784 C C . ASP A 1 107 ? 7.847 -2.473 -2.073 1.00 97.62 107 ASP A C 1
ATOM 786 O O . ASP A 1 107 ? 7.889 -3.399 -1.261 1.00 97.62 107 ASP A O 1
ATOM 790 N N . HIS A 1 108 ? 8.488 -2.517 -3.240 1.00 97.88 108 HIS A N 1
ATOM 791 C CA . HIS A 1 108 ? 9.465 -3.548 -3.582 1.00 97.88 108 HIS A CA 1
ATOM 792 C C . HIS A 1 108 ? 10.498 -3.003 -4.592 1.00 97.88 108 HIS A C 1
ATOM 794 O O . HIS A 1 108 ? 10.578 -1.803 -4.850 1.00 97.88 108 HIS A O 1
ATOM 800 N N . PHE A 1 109 ? 11.339 -3.865 -5.164 1.00 96.31 109 PHE A N 1
ATOM 801 C CA . PHE A 1 109 ? 12.507 -3.476 -5.962 1.00 96.31 109 PHE A CA 1
ATOM 802 C C . PHE A 1 109 ? 12.233 -2.985 -7.394 1.00 96.31 109 PHE A C 1
ATOM 804 O O . PHE A 1 109 ? 13.186 -2.612 -8.087 1.00 96.31 109 PHE A O 1
ATOM 811 N N . GLY A 1 110 ? 10.984 -2.985 -7.862 1.00 97.19 110 GLY A N 1
ATOM 812 C CA . GLY A 1 110 ? 10.642 -2.580 -9.226 1.00 97.19 110 GLY A CA 1
ATOM 813 C C . GLY A 1 110 ? 11.082 -3.582 -10.296 1.00 97.19 110 GLY A C 1
ATOM 814 O O . GLY A 1 110 ? 11.008 -4.796 -10.107 1.00 97.19 110 GLY A O 1
ATOM 815 N N . VAL A 1 111 ? 11.546 -3.069 -11.438 1.00 97.56 111 VAL A N 1
ATOM 816 C CA . VAL A 1 111 ? 12.053 -3.874 -12.560 1.00 97.56 111 VAL A CA 1
ATOM 817 C C . VAL A 1 111 ? 13.579 -3.922 -12.519 1.00 97.56 111 VAL A C 1
ATOM 819 O O . VAL A 1 111 ? 14.237 -2.882 -12.487 1.00 97.56 111 VAL A O 1
ATOM 822 N N . ARG A 1 112 ? 14.164 -5.123 -12.570 1.00 94.81 112 ARG A N 1
ATOM 823 C CA . ARG A 1 112 ? 15.620 -5.328 -12.638 1.00 94.81 112 ARG A CA 1
ATOM 824 C C . ARG A 1 112 ? 15.973 -6.306 -13.749 1.00 94.81 112 ARG A C 1
ATOM 826 O O . ARG A 1 112 ? 15.389 -7.379 -13.843 1.00 94.81 112 ARG A O 1
ATOM 833 N N . GLY A 1 113 ? 16.925 -5.931 -14.606 1.00 94.75 113 GLY A N 1
ATOM 834 C CA . GLY A 1 113 ? 17.339 -6.774 -15.736 1.00 94.75 113 GLY A CA 1
ATOM 835 C C . GLY A 1 113 ? 16.181 -7.150 -16.671 1.00 94.75 113 GLY A C 1
ATOM 836 O O . GLY A 1 113 ? 16.134 -8.274 -17.158 1.00 94.75 113 GLY A O 1
ATOM 837 N N . GLY A 1 114 ? 15.208 -6.248 -16.848 1.00 95.75 114 GLY A N 1
ATOM 838 C CA . GLY A 1 114 ? 14.006 -6.482 -17.658 1.00 95.75 114 GLY A CA 1
ATOM 839 C C . GLY A 1 114 ? 12.936 -7.366 -17.007 1.00 95.75 114 GLY A C 1
ATOM 840 O O . GLY A 1 114 ? 11.897 -7.588 -17.619 1.00 95.75 114 GLY A O 1
ATOM 841 N N . LYS A 1 115 ? 13.150 -7.854 -15.780 1.00 97.50 115 LYS A N 1
ATOM 842 C CA . LYS A 1 115 ? 12.176 -8.666 -15.041 1.00 97.50 115 LYS A CA 1
ATOM 843 C C . LYS A 1 115 ? 11.497 -7.838 -13.962 1.00 97.50 115 LYS A C 1
ATOM 845 O O . LYS A 1 115 ? 12.170 -7.125 -13.215 1.00 97.50 115 LYS A O 1
ATOM 850 N N . VAL A 1 116 ? 10.175 -7.951 -13.871 1.00 98.25 116 VAL A N 1
ATOM 851 C CA . VAL A 1 116 ? 9.418 -7.405 -12.744 1.00 98.25 116 VAL A CA 1
ATOM 852 C C . VAL A 1 116 ? 9.762 -8.227 -11.506 1.00 98.25 116 VAL A C 1
ATOM 854 O O . VAL A 1 116 ? 9.760 -9.454 -11.544 1.00 98.25 116 VAL A O 1
ATOM 857 N N . LEU A 1 117 ? 10.112 -7.553 -10.413 1.00 98.25 117 LEU A N 1
ATOM 858 C CA . LEU A 1 117 ? 10.268 -8.188 -9.114 1.00 98.25 117 LEU A CA 1
ATOM 859 C C . LEU A 1 117 ? 8.974 -7.971 -8.337 1.00 98.25 117 LEU A C 1
ATOM 861 O O . LEU A 1 117 ? 8.793 -6.945 -7.685 1.00 98.25 117 LEU A O 1
ATOM 865 N N . ASN A 1 118 ? 8.057 -8.926 -8.462 1.00 98.50 118 ASN A N 1
ATOM 866 C CA . ASN A 1 118 ? 6.667 -8.792 -8.028 1.00 98.50 118 ASN A CA 1
ATOM 867 C C . ASN A 1 118 ? 6.480 -8.738 -6.509 1.00 98.50 118 ASN A C 1
ATOM 869 O O . ASN A 1 118 ? 5.462 -8.225 -6.057 1.00 98.50 118 ASN A O 1
ATOM 873 N N . GLY A 1 119 ? 7.426 -9.251 -5.719 1.00 98.25 119 GLY A N 1
ATOM 874 C CA . GLY A 1 119 ? 7.382 -9.126 -4.261 1.00 98.25 119 GLY A CA 1
ATOM 875 C C . GLY A 1 119 ? 6.113 -9.717 -3.636 1.00 98.25 119 GLY A C 1
ATOM 876 O O . GLY A 1 119 ? 5.404 -9.020 -2.909 1.00 98.25 119 GLY A O 1
ATOM 877 N N . ALA A 1 120 ? 5.764 -10.954 -4.013 1.00 98.50 120 ALA A N 1
ATOM 878 C CA . ALA A 1 120 ? 4.578 -11.638 -3.495 1.00 98.50 120 ALA A CA 1
ATOM 879 C C . ALA A 1 120 ? 4.738 -11.976 -2.007 1.00 98.50 120 ALA A C 1
ATOM 881 O O . ALA A 1 120 ? 3.885 -11.624 -1.203 1.00 98.50 120 ALA A O 1
ATOM 882 N N . ASP A 1 121 ? 5.857 -12.603 -1.650 1.00 98.44 121 ASP A N 1
ATOM 883 C CA . ASP A 1 121 ? 6.186 -12.910 -0.256 1.00 98.44 121 ASP A CA 1
ATOM 884 C C . ASP A 1 121 ? 6.857 -11.727 0.458 1.00 98.44 121 ASP A C 1
ATOM 886 O O . ASP A 1 121 ? 6.616 -11.481 1.630 1.00 98.44 121 ASP A O 1
ATOM 890 N N . ASP A 1 122 ? 7.641 -10.940 -0.282 1.00 97.94 122 ASP A N 1
ATOM 891 C CA . ASP A 1 122 ? 8.298 -9.723 0.196 1.00 97.94 122 ASP A CA 1
ATOM 892 C C . ASP A 1 122 ? 7.688 -8.499 -0.509 1.00 97.94 122 ASP A C 1
ATOM 894 O O . ASP A 1 122 ? 8.054 -8.154 -1.623 1.00 97.94 122 ASP A O 1
ATOM 898 N N . ASN A 1 123 ? 6.663 -7.840 0.017 1.00 98.38 123 ASN A N 1
ATOM 899 C CA . ASN A 1 123 ? 5.915 -8.158 1.230 1.00 98.38 123 ASN A CA 1
ATOM 900 C C . ASN A 1 123 ? 4.407 -7.984 0.995 1.00 98.38 123 ASN A C 1
ATOM 902 O O . ASN A 1 123 ? 3.663 -7.471 1.831 1.00 98.38 123 ASN A O 1
ATOM 906 N N . ALA A 1 124 ? 3.936 -8.379 -0.195 1.00 98.62 124 ALA A N 1
ATOM 907 C CA . ALA A 1 124 ? 2.505 -8.358 -0.484 1.00 98.62 124 ALA A CA 1
ATOM 908 C C . ALA A 1 124 ? 1.726 -9.302 0.449 1.00 98.62 124 ALA A C 1
ATOM 910 O O . ALA A 1 124 ? 0.610 -8.967 0.831 1.00 98.62 124 ALA A O 1
ATOM 911 N N . SER A 1 125 ? 2.315 -10.430 0.859 1.00 98.38 125 SER A N 1
ATOM 912 C CA . SER A 1 125 ? 1.735 -11.374 1.822 1.00 98.38 125 SER A CA 1
ATOM 913 C C . SER A 1 125 ? 1.504 -10.736 3.194 1.00 98.38 125 SER A C 1
ATOM 915 O O . SER A 1 125 ? 0.405 -10.853 3.740 1.00 98.38 125 SER A O 1
ATOM 917 N N . GLY A 1 126 ? 2.485 -10.003 3.728 1.00 97.94 126 GLY A N 1
ATOM 918 C CA . GLY A 1 126 ? 2.330 -9.280 4.987 1.00 97.94 126 GLY A CA 1
ATOM 919 C C . GLY A 1 126 ? 1.273 -8.190 4.879 1.00 97.94 126 GLY A C 1
ATOM 920 O O . GLY A 1 126 ? 0.400 -8.117 5.734 1.00 97.94 126 GLY A O 1
ATOM 921 N N . VAL A 1 127 ? 1.281 -7.404 3.798 1.00 98.06 127 VAL A N 1
ATOM 922 C CA . VAL A 1 127 ? 0.263 -6.365 3.560 1.00 98.06 127 VAL A CA 1
ATOM 923 C C . VAL A 1 127 ? -1.147 -6.952 3.446 1.00 98.06 127 VAL A C 1
ATOM 925 O O . VAL A 1 127 ? -2.074 -6.378 3.999 1.00 98.06 127 VAL A O 1
ATOM 928 N N . ALA A 1 128 ? -1.314 -8.085 2.763 1.00 96.88 128 ALA A N 1
ATOM 929 C CA . ALA A 1 128 ? -2.605 -8.757 2.594 1.00 96.88 128 ALA A CA 1
ATOM 930 C C . ALA A 1 128 ? -3.134 -9.423 3.876 1.00 96.88 128 ALA A C 1
ATOM 932 O O . ALA A 1 128 ? -4.313 -9.760 3.957 1.00 96.88 128 ALA A O 1
ATOM 933 N N . THR A 1 129 ? -2.260 -9.657 4.857 1.00 94.06 129 THR A N 1
ATOM 934 C CA . THR A 1 129 ? -2.626 -10.271 6.141 1.00 94.06 129 THR A CA 1
ATOM 935 C C . THR A 1 129 ? -3.185 -9.248 7.137 1.00 94.06 129 THR A C 1
ATOM 937 O O . THR A 1 129 ? -3.908 -9.639 8.055 1.00 94.06 129 THR A O 1
ATOM 940 N N . LEU A 1 130 ? -2.839 -7.964 6.979 1.00 89.50 130 LEU A N 1
ATOM 941 C CA . LEU A 1 130 ? -3.279 -6.862 7.846 1.00 89.50 130 LEU A CA 1
ATOM 942 C C . LEU A 1 130 ? -4.685 -6.373 7.491 1.00 89.50 130 LEU A C 1
ATOM 944 O O . LEU A 1 130 ? -5.448 -6.117 8.451 1.00 89.50 130 LEU A O 1
#